Protein AF-A0A7S2DFU5-F1 (afdb_monomer_lite)

Radius of gyration: 23.0 Å; chains: 1; bounding box: 53×34×61 Å

Organism: NCBI:txid327968

pLDDT: mean 87.27, std 9.98, range [41.97, 97.06]

Foldseek 3Di:
DDADPVGHDDDPDDDDDPDDQVPFDFPDWDDDDPDIDTDTDDPDDQLVVLLVCWQNPVQFQAWEQELVRDIGTDDLVLCVPQQVLVSVLRVVQQPDPPWDWDDDPPDTHTYDYPSHADPVLVSLLVSCSRRVDVVSCVVNVVSNVCSCVVSVRCPVVD

InterPro domains:
  IPR000210 BTB/POZ domain [PF00651] (53-153)
  IPR000210 BTB/POZ domain [PS50097] (60-138)
  IPR011333 SKP1/BTB/POZ domain superfamily [G3DSA:3.30.710.10] (36-158)
  IPR011333 SKP1/BTB/POZ domain superfamily [SSF54695] (39-139)

Sequence (158 aa):
MPVDSDGYPYQPTPTLVTAGFQGKAVLKVACGGVHNLAVTEPDQTLANSLASLVNNEMLADVCFCSGEGDFLHAHQCIFKTNAPHLYNYVRAQVEDASVTYHVDASHKLPVVSLSNVRMEVLLDFLHYVYTLDTNAAAMSLPSFAAVLELYHLGAKFQ

Structure (mmCIF, N/CA/C/O backbone):
data_AF-A0A7S2DFU5-F1
#
_entry.id   AF-A0A7S2DFU5-F1
#
loop_
_atom_site.group_PDB
_atom_site.id
_atom_site.type_symbol
_atom_site.label_atom_id
_atom_site.label_alt_id
_atom_site.label_comp_id
_atom_site.label_asym_id
_atom_site.label_entity_id
_atom_site.label_seq_id
_atom_site.pdbx_PDB_ins_code
_atom_site.Cartn_x
_atom_site.Cartn_y
_atom_site.Cartn_z
_atom_site.occupancy
_atom_site.B_iso_or_equiv
_atom_site.auth_seq_id
_atom_site.auth_comp_id
_atom_site.auth_asym_id
_atom_site.auth_atom_id
_atom_site.pdbx_PDB_model_num
ATOM 1 N N . MET A 1 1 ? 35.319 8.077 -28.787 1.00 75.69 1 MET A N 1
ATOM 2 C CA . MET A 1 1 ? 34.115 7.658 -29.533 1.00 75.69 1 MET A CA 1
ATOM 3 C C . MET A 1 1 ? 33.948 8.595 -30.714 1.00 75.69 1 MET A C 1
ATOM 5 O O . MET A 1 1 ? 34.301 9.760 -30.549 1.00 75.69 1 MET A O 1
ATOM 9 N N . PRO A 1 2 ? 33.500 8.115 -31.884 1.00 89.56 2 PRO A N 1
ATOM 10 C CA . PRO A 1 2 ? 33.101 9.004 -32.972 1.00 89.56 2 PRO A CA 1
ATOM 11 C C . PRO A 1 2 ? 31.971 9.935 -32.516 1.00 89.56 2 PRO A C 1
ATOM 13 O O . PRO A 1 2 ? 31.278 9.641 -31.541 1.00 89.56 2 PRO A O 1
ATOM 16 N N . VAL A 1 3 ? 31.821 11.057 -33.214 1.00 91.44 3 VAL A N 1
ATOM 17 C CA . VAL A 1 3 ? 30.784 12.063 -32.960 1.00 91.44 3 VAL A CA 1
ATOM 18 C C . VAL A 1 3 ? 29.826 12.139 -34.144 1.00 91.44 3 VAL A C 1
ATOM 20 O O . VAL A 1 3 ? 30.244 11.897 -35.281 1.00 91.44 3 VAL A O 1
ATOM 23 N N . ASP A 1 4 ? 28.551 12.403 -33.875 1.00 88.38 4 ASP A N 1
ATOM 24 C CA . ASP A 1 4 ? 27.545 12.658 -34.909 1.00 88.38 4 ASP A CA 1
ATOM 25 C C . ASP A 1 4 ? 27.657 14.089 -35.480 1.00 88.38 4 ASP A C 1
ATOM 27 O O . ASP A 1 4 ? 28.603 14.825 -35.183 1.00 88.38 4 ASP A O 1
ATOM 31 N N . SER A 1 5 ? 26.713 14.482 -36.341 1.00 92.31 5 SER A N 1
ATOM 32 C CA . SER A 1 5 ? 26.684 15.811 -36.970 1.00 92.31 5 SER A CA 1
ATOM 33 C C . SER A 1 5 ? 26.479 16.964 -35.987 1.00 92.31 5 SER A C 1
ATOM 35 O O . SER A 1 5 ? 26.871 18.088 -36.298 1.00 92.31 5 SER A O 1
ATOM 37 N N . ASP A 1 6 ? 25.897 16.687 -34.821 1.00 89.69 6 ASP A N 1
ATOM 38 C CA . ASP A 1 6 ? 25.622 17.668 -33.770 1.00 89.69 6 ASP A CA 1
ATOM 39 C C . ASP A 1 6 ? 26.741 17.689 -32.708 1.00 89.69 6 ASP A C 1
ATOM 41 O O . ASP A 1 6 ? 26.711 18.481 -31.764 1.00 89.69 6 ASP A O 1
ATOM 45 N N . GLY A 1 7 ? 27.768 16.846 -32.875 1.00 89.88 7 GLY A N 1
ATOM 46 C CA . GLY A 1 7 ? 28.925 16.751 -31.990 1.00 89.88 7 GLY A CA 1
ATOM 47 C C . GLY A 1 7 ? 28.737 15.810 -30.796 1.00 89.88 7 GLY A C 1
ATOM 48 O O . GLY A 1 7 ? 29.610 15.778 -29.922 1.00 89.88 7 GLY A O 1
ATOM 49 N N . TYR A 1 8 ? 27.654 15.025 -30.736 1.00 86.06 8 TYR A N 1
ATOM 50 C CA . TYR A 1 8 ? 27.434 14.075 -29.645 1.00 86.06 8 TYR A CA 1
ATOM 51 C C . TYR A 1 8 ? 28.216 12.773 -29.867 1.00 86.06 8 TYR A C 1
ATOM 53 O O . TYR A 1 8 ? 28.194 12.205 -30.962 1.00 86.06 8 TYR A O 1
ATOM 61 N N . PRO A 1 9 ? 28.920 12.261 -28.840 1.00 87.69 9 PRO A N 1
ATOM 62 C CA . PRO A 1 9 ? 29.658 11.015 -28.961 1.00 87.69 9 PRO A CA 1
ATOM 63 C C . PRO A 1 9 ? 28.706 9.813 -29.007 1.00 87.69 9 PRO A C 1
ATOM 65 O O . PRO A 1 9 ? 27.790 9.715 -28.192 1.00 87.69 9 PRO A O 1
ATOM 68 N N . TYR A 1 10 ? 28.964 8.857 -29.901 1.00 85.75 10 TYR A N 1
ATOM 69 C CA . TYR A 1 10 ? 28.151 7.644 -30.038 1.00 85.75 10 TYR A CA 1
ATOM 70 C C . TYR A 1 10 ? 29.004 6.376 -30.171 1.00 85.75 10 TYR A C 1
ATOM 72 O O . TYR A 1 10 ? 30.193 6.427 -30.499 1.00 85.75 10 TYR A O 1
ATOM 80 N N . GLN A 1 11 ? 28.387 5.219 -29.919 1.00 85.44 11 GLN A N 1
ATOM 81 C CA . GLN A 1 11 ? 29.008 3.906 -30.090 1.00 85.44 11 GLN A CA 1
ATOM 82 C C . GLN A 1 11 ? 28.471 3.238 -31.372 1.00 85.44 11 GLN A C 1
ATOM 84 O O . GLN A 1 11 ? 27.349 2.731 -31.355 1.00 85.44 11 GLN A O 1
ATOM 89 N N . PRO A 1 12 ? 29.234 3.223 -32.486 1.00 83.69 12 PRO A N 1
ATOM 90 C CA . PRO A 1 12 ? 28.771 2.696 -33.778 1.00 83.69 12 PRO A CA 1
ATOM 91 C C . PRO A 1 12 ? 28.648 1.170 -33.792 1.00 83.69 12 PRO A C 1
ATOM 93 O O . PRO A 1 12 ? 27.889 0.613 -34.579 1.00 83.69 12 PRO A O 1
ATOM 96 N N . THR A 1 13 ? 29.425 0.493 -32.945 1.00 88.81 13 THR A N 1
ATOM 97 C CA . THR A 1 13 ? 29.496 -0.965 -32.900 1.00 88.81 13 THR A CA 1
ATOM 98 C C . THR A 1 13 ? 28.673 -1.471 -31.720 1.00 88.81 13 T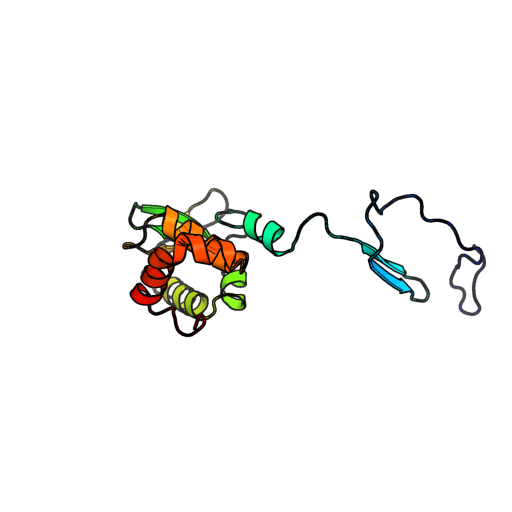HR A C 1
ATOM 100 O O . THR A 1 13 ? 29.042 -1.188 -30.573 1.00 88.81 13 THR A O 1
ATOM 103 N N . PRO A 1 14 ? 27.594 -2.243 -31.955 1.00 86.19 14 PRO A N 1
ATOM 104 C CA . PRO A 1 14 ? 26.823 -2.852 -30.879 1.00 86.19 14 PRO A CA 1
ATOM 105 C C . PRO A 1 14 ? 27.742 -3.591 -29.905 1.00 86.19 14 PRO A C 1
ATOM 107 O O . PRO A 1 14 ? 28.569 -4.407 -30.307 1.00 86.19 14 PRO A O 1
ATOM 110 N N . THR A 1 15 ? 27.629 -3.268 -28.619 1.00 86.44 15 THR A N 1
ATOM 111 C CA . THR A 1 15 ? 28.458 -3.852 -27.561 1.00 86.44 15 THR A CA 1
ATOM 112 C C . THR A 1 15 ? 27.559 -4.640 -26.626 1.00 86.44 15 THR A C 1
ATOM 114 O O . THR A 1 15 ? 26.564 -4.110 -26.133 1.00 86.44 15 THR A O 1
ATOM 117 N N . LEU A 1 16 ? 27.893 -5.911 -26.396 1.00 87.38 16 LEU A N 1
ATOM 118 C CA . LEU A 1 16 ? 27.155 -6.744 -25.455 1.00 87.38 16 LEU A CA 1
ATOM 119 C C . LEU A 1 16 ? 27.300 -6.170 -24.041 1.00 87.38 16 LEU A C 1
ATOM 121 O O . LEU A 1 16 ? 28.411 -6.018 -23.536 1.00 87.38 16 LEU A O 1
ATOM 125 N N . VAL A 1 17 ? 26.170 -5.886 -23.398 1.00 86.75 17 VAL A N 1
ATOM 126 C CA . VAL A 1 17 ? 26.129 -5.473 -21.994 1.00 86.75 17 VAL A CA 1
ATOM 127 C C . VAL A 1 17 ? 26.230 -6.722 -21.122 1.00 86.75 17 VAL A C 1
ATOM 129 O O . VAL A 1 17 ? 25.335 -7.563 -21.130 1.00 86.75 17 VAL A O 1
ATOM 132 N N . THR A 1 18 ? 27.331 -6.859 -20.384 1.00 86.94 18 THR A N 1
ATOM 133 C CA . THR A 1 18 ? 27.641 -8.061 -19.586 1.00 86.94 18 THR A CA 1
ATOM 134 C C . THR A 1 18 ? 27.344 -7.915 -18.092 1.00 86.94 18 THR A C 1
ATOM 136 O O . THR A 1 18 ? 27.425 -8.895 -17.357 1.00 86.94 18 THR A O 1
ATOM 139 N N . ALA A 1 19 ? 26.992 -6.716 -17.624 1.00 85.50 19 ALA A N 1
ATOM 140 C CA . ALA A 1 19 ? 26.746 -6.418 -16.214 1.00 85.50 19 ALA A CA 1
ATOM 141 C C . ALA A 1 19 ? 25.457 -5.601 -16.024 1.00 85.50 19 ALA A C 1
ATOM 143 O O . ALA A 1 19 ? 24.961 -4.984 -16.961 1.00 85.50 19 ALA A O 1
ATOM 144 N N . GLY A 1 20 ? 24.925 -5.589 -14.797 1.00 82.06 20 GLY A N 1
ATOM 145 C CA . GLY A 1 20 ? 23.776 -4.756 -14.409 1.00 82.06 20 GLY A CA 1
ATOM 146 C C . GLY A 1 20 ? 22.400 -5.423 -14.498 1.00 82.06 20 GLY A C 1
ATOM 147 O O . GLY A 1 20 ? 21.454 -4.886 -13.939 1.00 82.06 20 GLY A O 1
ATOM 148 N N . PHE A 1 21 ? 22.292 -6.603 -15.122 1.00 87.75 21 PHE A N 1
ATOM 149 C CA . PHE A 1 21 ? 21.028 -7.350 -15.224 1.00 87.75 21 PHE A CA 1
ATOM 150 C C . PHE A 1 21 ? 20.868 -8.478 -14.191 1.00 87.75 21 PHE A C 1
ATOM 152 O O . PHE A 1 21 ? 19.795 -9.058 -14.101 1.00 87.75 21 PHE A O 1
ATOM 159 N N . GLN A 1 22 ? 21.922 -8.818 -13.435 1.00 89.25 22 GLN A N 1
ATOM 160 C CA . GLN A 1 22 ? 21.938 -9.868 -12.394 1.00 89.25 22 GLN A CA 1
ATOM 161 C C . GLN A 1 22 ? 21.249 -11.199 -12.784 1.00 89.25 22 GLN A C 1
ATOM 163 O O . GLN A 1 22 ? 20.651 -11.859 -11.944 1.00 89.25 22 GLN A O 1
ATOM 168 N N . GLY A 1 23 ? 21.319 -11.603 -14.058 1.00 86.69 23 GLY A N 1
ATOM 169 C CA . GLY A 1 23 ? 20.686 -12.835 -14.548 1.00 86.69 23 GLY A CA 1
ATOM 170 C C . GLY A 1 23 ? 19.172 -12.749 -14.789 1.00 86.69 23 GLY A C 1
ATOM 171 O O . GLY A 1 23 ? 18.572 -13.755 -15.153 1.00 86.69 23 GLY A O 1
ATOM 172 N N . LYS A 1 24 ? 18.560 -11.573 -14.629 1.00 91.44 24 LYS A N 1
ATOM 173 C CA . LYS A 1 24 ? 17.135 -11.333 -14.891 1.00 91.44 24 LYS A CA 1
ATOM 174 C C . LYS A 1 24 ? 16.860 -11.185 -16.381 1.00 91.44 24 LYS A C 1
ATOM 176 O O . LYS A 1 24 ? 17.663 -10.587 -17.107 1.00 91.44 24 LYS A O 1
ATOM 181 N N . ALA A 1 25 ? 15.699 -11.658 -16.830 1.00 92.25 25 ALA A N 1
ATOM 182 C CA . ALA A 1 25 ? 15.287 -11.457 -18.211 1.00 92.25 25 ALA A CA 1
ATOM 183 C C . ALA A 1 25 ? 14.940 -9.982 -18.476 1.00 92.25 25 ALA A C 1
ATOM 185 O O . ALA A 1 25 ? 14.343 -9.301 -17.638 1.00 92.25 25 ALA A O 1
ATOM 186 N N . VAL A 1 26 ? 15.303 -9.486 -19.663 1.00 93.31 26 VAL A N 1
ATOM 187 C CA . VAL A 1 26 ? 14.889 -8.163 -20.145 1.00 93.31 26 VAL A CA 1
ATOM 188 C C . VAL A 1 26 ? 13.479 -8.276 -20.717 1.00 93.31 26 VAL A C 1
ATOM 190 O O . VAL A 1 26 ? 13.252 -8.990 -21.690 1.00 93.31 26 VAL A O 1
ATOM 193 N N . LEU A 1 27 ? 12.538 -7.547 -20.123 1.00 95.12 27 LEU A N 1
ATOM 194 C CA . LEU A 1 27 ? 11.127 -7.538 -20.507 1.00 95.12 27 LEU A CA 1
ATOM 195 C C . LEU A 1 27 ? 10.843 -6.529 -21.618 1.00 95.12 27 LEU A C 1
ATOM 197 O O . LEU A 1 27 ? 10.067 -6.805 -22.533 1.00 95.12 27 LEU A O 1
ATOM 201 N N . LYS A 1 28 ? 11.442 -5.336 -21.523 1.00 95.44 28 LYS A N 1
ATOM 202 C CA . LYS A 1 28 ? 11.272 -4.248 -22.495 1.00 95.44 28 LYS A CA 1
ATOM 203 C C . LYS A 1 28 ? 12.525 -3.395 -22.591 1.00 95.44 28 LYS A C 1
ATOM 205 O O . LYS A 1 28 ? 13.258 -3.240 -21.618 1.00 95.44 28 LYS A O 1
ATOM 210 N N . VAL A 1 29 ? 12.709 -2.788 -23.757 1.00 94.00 29 VAL A N 1
ATOM 211 C CA . VAL A 1 29 ? 13.773 -1.820 -24.023 1.00 94.00 29 VAL A CA 1
ATOM 212 C C . VAL A 1 29 ? 13.192 -0.550 -24.634 1.00 94.00 29 VAL A C 1
ATOM 214 O O . VAL A 1 29 ? 12.221 -0.606 -25.390 1.00 94.00 29 VAL A O 1
ATOM 217 N N . ALA A 1 30 ? 13.791 0.588 -24.307 1.00 94.81 30 ALA A N 1
ATOM 218 C CA . ALA A 1 30 ? 13.554 1.867 -24.955 1.00 94.81 30 ALA A CA 1
ATOM 219 C C . ALA A 1 30 ? 14.904 2.530 -25.242 1.00 94.81 30 ALA A C 1
ATOM 221 O O . ALA A 1 30 ? 15.771 2.591 -24.367 1.00 94.81 30 ALA A O 1
ATOM 222 N N . CYS A 1 31 ? 15.067 3.027 -26.464 1.00 90.31 31 CYS A N 1
ATOM 223 C CA . CYS A 1 31 ? 16.288 3.677 -26.922 1.00 90.31 31 CYS A CA 1
ATOM 224 C C . CYS A 1 31 ? 15.959 5.109 -27.350 1.00 90.31 31 CYS A C 1
ATOM 226 O O . CYS A 1 31 ? 15.052 5.329 -28.152 1.00 90.31 31 CYS A O 1
ATOM 228 N N . GLY A 1 32 ? 16.691 6.072 -26.803 1.00 84.00 32 GLY A N 1
ATOM 229 C CA . GLY A 1 32 ? 16.772 7.449 -27.280 1.00 84.00 32 GLY A CA 1
ATOM 230 C C . GLY A 1 32 ? 18.183 7.748 -27.787 1.00 84.00 32 GLY A C 1
ATOM 231 O O . GLY A 1 32 ? 19.045 6.874 -27.766 1.00 84.00 32 GLY A O 1
ATOM 232 N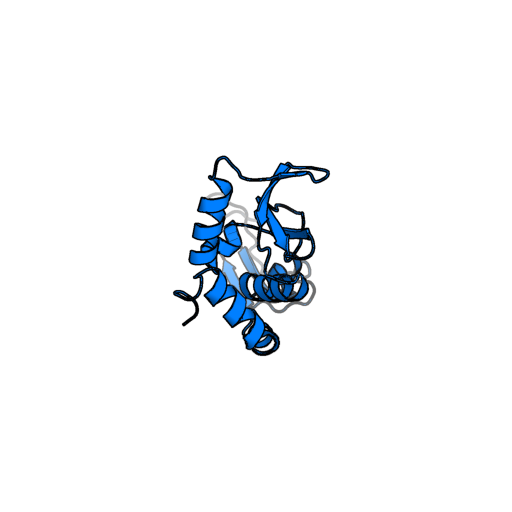 N . GLY A 1 33 ? 18.438 8.988 -28.216 1.00 79.75 33 GLY A N 1
ATOM 233 C CA . GLY A 1 33 ? 19.734 9.364 -28.803 1.00 79.75 33 GLY A CA 1
ATOM 234 C C . GLY A 1 33 ? 20.933 9.035 -27.903 1.00 79.75 33 GLY A C 1
ATOM 235 O O . GLY A 1 33 ? 21.857 8.354 -28.330 1.00 79.75 33 GLY A O 1
ATOM 236 N N . VAL A 1 34 ? 20.885 9.453 -26.633 1.00 82.25 34 VAL A N 1
ATOM 237 C CA . VAL A 1 34 ? 21.987 9.259 -25.664 1.00 82.25 34 VAL A CA 1
ATOM 238 C C . VAL A 1 34 ? 21.595 8.444 -24.424 1.00 82.25 34 VAL A C 1
ATOM 240 O O . VAL A 1 34 ? 22.404 8.259 -23.516 1.00 82.25 34 VAL A O 1
ATOM 243 N N . HIS A 1 35 ? 20.361 7.938 -24.365 1.00 85.12 35 HIS A N 1
ATOM 244 C CA . HIS A 1 35 ? 19.839 7.203 -23.212 1.00 85.12 35 HIS A CA 1
ATOM 245 C C . HIS A 1 35 ? 19.175 5.907 -23.652 1.00 85.12 35 HIS A C 1
ATOM 247 O O . HIS A 1 35 ? 18.365 5.897 -24.574 1.00 85.12 35 HIS A O 1
ATOM 253 N N . ASN A 1 36 ? 19.480 4.825 -22.944 1.00 88.50 36 ASN A N 1
ATOM 254 C CA . ASN A 1 36 ? 18.838 3.534 -23.127 1.00 88.50 36 ASN A CA 1
ATOM 255 C C . ASN A 1 36 ? 18.271 3.087 -21.784 1.00 88.50 36 ASN A C 1
ATOM 257 O O . ASN A 1 36 ? 18.930 3.228 -20.754 1.00 88.50 36 ASN A O 1
ATOM 261 N N . LEU A 1 37 ? 17.061 2.544 -21.805 1.00 92.62 37 LEU A N 1
ATOM 262 C CA . LEU A 1 37 ? 16.409 1.958 -20.644 1.00 92.62 37 LEU A CA 1
ATOM 263 C C . LEU A 1 37 ? 16.048 0.515 -20.974 1.00 92.62 37 LEU A C 1
ATOM 265 O O . LEU A 1 37 ? 15.421 0.244 -21.996 1.00 92.62 37 LEU A O 1
ATOM 269 N N . ALA A 1 38 ? 16.416 -0.399 -20.086 1.00 93.00 38 ALA A N 1
ATOM 270 C CA . ALA A 1 38 ? 15.988 -1.786 -20.129 1.00 93.00 38 ALA A CA 1
ATOM 271 C C . ALA A 1 38 ? 15.251 -2.100 -18.826 1.00 93.00 38 ALA A C 1
ATOM 273 O O . ALA A 1 38 ? 15.774 -1.864 -17.739 1.00 93.00 38 ALA A O 1
ATOM 274 N N . VAL A 1 39 ? 14.028 -2.604 -18.949 1.00 93.06 39 VAL A N 1
ATOM 275 C CA . VAL A 1 39 ? 13.215 -3.060 -17.821 1.00 93.06 39 VAL A CA 1
ATOM 276 C C . VAL A 1 39 ? 13.402 -4.562 -17.700 1.00 93.06 39 VAL A C 1
ATOM 278 O O . VAL A 1 39 ? 13.173 -5.283 -18.672 1.00 93.06 39 VAL A O 1
ATOM 281 N N . THR A 1 40 ? 13.812 -5.025 -16.525 1.00 93.56 40 THR A N 1
ATOM 282 C CA . THR A 1 40 ? 13.969 -6.447 -16.216 1.00 93.56 40 THR A CA 1
ATOM 283 C C . THR A 1 40 ? 12.821 -6.988 -15.381 1.00 93.56 40 THR A C 1
ATOM 285 O O . THR A 1 40 ? 12.004 -6.234 -14.849 1.00 93.56 40 THR A O 1
ATOM 288 N N . GLU A 1 41 ? 12.769 -8.312 -15.269 1.00 93.50 41 GLU A N 1
ATOM 289 C CA . GLU A 1 41 ? 11.943 -8.984 -14.271 1.00 93.50 41 GLU A CA 1
ATOM 290 C C . GLU A 1 41 ? 12.237 -8.434 -12.863 1.00 93.50 41 GLU A C 1
ATOM 292 O O . GLU A 1 41 ? 13.404 -8.307 -12.476 1.00 93.50 41 GLU A O 1
ATOM 297 N N . PRO A 1 42 ? 11.205 -8.068 -12.086 1.00 89.62 42 PRO A N 1
ATOM 298 C CA . PRO A 1 42 ? 11.408 -7.622 -10.716 1.00 89.62 42 PRO A CA 1
ATOM 299 C C . PRO A 1 42 ? 11.802 -8.808 -9.818 1.00 89.62 42 PRO A C 1
ATOM 301 O O . PRO A 1 42 ? 11.433 -9.944 -10.099 1.00 89.62 42 PRO A O 1
ATOM 304 N N . ASP A 1 43 ? 12.509 -8.549 -8.711 1.00 89.06 43 ASP A N 1
ATOM 305 C CA . ASP A 1 43 ? 12.841 -9.601 -7.723 1.00 89.06 43 ASP A CA 1
ATOM 306 C C . ASP A 1 43 ? 11.596 -10.154 -7.023 1.00 89.06 43 ASP A C 1
ATOM 308 O O . ASP A 1 43 ? 11.559 -11.303 -6.592 1.00 89.06 43 ASP A O 1
ATOM 312 N N . GLN A 1 44 ? 10.573 -9.312 -6.897 1.00 91.00 44 GLN A N 1
ATOM 313 C CA . GLN A 1 44 ? 9.307 -9.643 -6.269 1.00 91.00 44 GLN A CA 1
ATOM 314 C C . GLN A 1 44 ? 8.183 -8.781 -6.841 1.00 91.00 44 GLN A C 1
ATOM 316 O O . GLN A 1 44 ? 8.414 -7.751 -7.477 1.00 91.00 44 GLN A O 1
ATOM 321 N N . THR A 1 45 ? 6.943 -9.192 -6.601 1.00 90.94 45 THR A N 1
ATOM 322 C CA . THR A 1 45 ? 5.770 -8.406 -6.989 1.00 90.94 45 THR A CA 1
ATOM 323 C C . THR A 1 45 ? 5.702 -7.102 -6.189 1.00 90.94 45 THR A C 1
ATOM 325 O O . THR A 1 45 ? 6.225 -7.003 -5.078 1.00 90.94 45 THR A O 1
ATOM 328 N N . LEU A 1 46 ? 5.008 -6.092 -6.725 1.00 91.31 46 LEU A N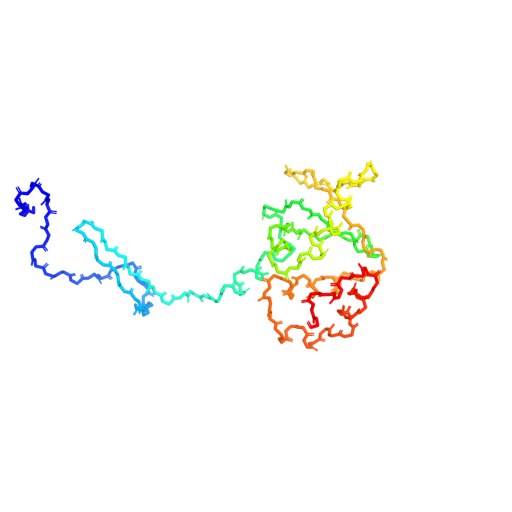 1
ATOM 329 C CA . LEU A 1 46 ? 4.738 -4.863 -5.973 1.00 91.31 46 LEU A CA 1
ATOM 330 C C . LEU A 1 46 ? 3.990 -5.162 -4.664 1.00 91.31 46 LEU A C 1
ATOM 332 O O . LEU A 1 46 ? 4.311 -4.568 -3.643 1.00 91.31 46 LEU A O 1
ATOM 336 N N . ALA A 1 47 ? 3.052 -6.113 -4.685 1.00 92.06 47 ALA A N 1
ATOM 337 C CA . ALA A 1 47 ? 2.332 -6.557 -3.495 1.00 92.06 47 ALA A CA 1
ATOM 338 C C . ALA A 1 47 ? 3.291 -7.072 -2.409 1.00 92.06 47 ALA A C 1
ATOM 340 O O . ALA A 1 47 ? 3.201 -6.621 -1.275 1.00 92.06 47 ALA A O 1
ATOM 341 N N . ASN A 1 48 ? 4.270 -7.917 -2.752 1.00 91.81 48 ASN A N 1
ATOM 342 C CA . ASN A 1 48 ? 5.260 -8.408 -1.784 1.00 91.81 48 ASN A CA 1
ATOM 343 C C . ASN A 1 48 ? 6.161 -7.282 -1.256 1.00 91.81 48 ASN A C 1
ATOM 345 O O . ASN A 1 48 ? 6.475 -7.248 -0.067 1.00 91.81 48 ASN A O 1
ATOM 349 N N . SER A 1 49 ? 6.537 -6.324 -2.110 1.00 93.88 49 SER A N 1
ATOM 350 C CA . SER A 1 49 ? 7.253 -5.125 -1.659 1.00 93.88 49 SER A CA 1
ATOM 351 C C . SER A 1 49 ? 6.427 -4.320 -0.655 1.00 93.88 49 SER A C 1
ATOM 353 O O . SER A 1 49 ? 6.944 -3.936 0.390 1.00 93.88 49 SER A O 1
ATOM 355 N N . LEU A 1 50 ? 5.139 -4.100 -0.930 1.00 95.44 50 LEU A N 1
ATOM 356 C CA . LEU A 1 50 ? 4.241 -3.376 -0.027 1.00 95.44 50 LEU A CA 1
ATOM 357 C C . LEU A 1 50 ? 3.940 -4.159 1.256 1.00 95.44 50 LEU A C 1
ATOM 359 O O . LEU A 1 50 ? 3.834 -3.542 2.310 1.00 95.44 50 LEU A O 1
ATOM 363 N N . ALA A 1 51 ? 3.882 -5.493 1.211 1.00 94.12 51 ALA A N 1
ATOM 364 C CA . ALA A 1 51 ? 3.719 -6.326 2.403 1.00 94.12 51 ALA A CA 1
ATOM 365 C C . ALA A 1 51 ? 4.816 -6.053 3.447 1.00 94.12 51 ALA A C 1
ATOM 367 O O . ALA A 1 51 ? 4.536 -6.029 4.641 1.00 94.12 51 ALA A O 1
ATOM 368 N N . SER A 1 52 ? 6.047 -5.755 3.009 1.00 94.94 52 SER A N 1
ATOM 369 C CA . SER A 1 52 ? 7.158 -5.423 3.917 1.00 94.94 52 SER A CA 1
ATOM 370 C C . SER A 1 52 ? 7.009 -4.079 4.654 1.00 94.94 52 SER A C 1
ATOM 372 O O . SER A 1 52 ? 7.747 -3.808 5.604 1.00 94.94 52 SER A O 1
ATOM 374 N N . LEU A 1 53 ? 6.056 -3.238 4.232 1.00 96.38 53 LEU A N 1
ATOM 375 C CA . LEU A 1 53 ? 5.730 -1.961 4.876 1.00 96.38 53 LEU A CA 1
ATOM 376 C C . LEU A 1 53 ? 4.586 -2.077 5.896 1.00 96.38 53 LEU A C 1
ATOM 378 O O . LEU A 1 53 ? 4.277 -1.098 6.576 1.00 96.38 53 LEU A O 1
ATOM 382 N N . VAL A 1 54 ? 3.943 -3.242 6.018 1.00 95.31 54 VAL A N 1
ATOM 383 C CA . VAL A 1 54 ? 2.906 -3.469 7.034 1.00 95.31 54 VAL A CA 1
ATOM 384 C C . VAL A 1 54 ? 3.552 -3.432 8.419 1.00 95.31 54 VAL A C 1
ATOM 386 O O . VAL A 1 54 ? 4.506 -4.162 8.674 1.00 95.31 54 VAL A O 1
ATOM 389 N N . ASN A 1 55 ? 3.026 -2.588 9.313 1.00 95.50 55 ASN A N 1
ATOM 390 C CA . ASN A 1 55 ? 3.588 -2.348 10.646 1.00 95.50 55 ASN A CA 1
ATOM 391 C C . ASN A 1 55 ? 5.078 -1.963 10.637 1.00 95.50 55 ASN A C 1
ATOM 393 O O . ASN A 1 55 ? 5.857 -2.391 11.486 1.00 95.50 55 ASN A O 1
ATOM 397 N N . ASN A 1 56 ? 5.476 -1.167 9.649 1.00 95.06 56 ASN A N 1
ATOM 398 C CA . ASN A 1 56 ? 6.833 -0.660 9.521 1.00 95.06 56 ASN A CA 1
ATOM 399 C C . ASN A 1 56 ? 6.882 0.809 9.956 1.00 95.06 56 ASN A C 1
ATOM 401 O O . ASN A 1 56 ? 6.038 1.597 9.543 1.00 95.06 56 ASN A O 1
ATOM 405 N N . GLU A 1 57 ? 7.870 1.174 10.771 1.00 94.19 57 GLU A N 1
ATOM 406 C CA . GLU A 1 57 ? 8.074 2.548 11.260 1.00 94.19 57 GLU A CA 1
ATOM 407 C C . GLU A 1 57 ? 8.584 3.500 10.166 1.00 94.19 57 GLU A C 1
ATOM 409 O O . GLU A 1 57 ? 8.413 4.719 10.245 1.00 94.19 57 GLU A O 1
ATOM 414 N N . MET A 1 58 ? 9.236 2.964 9.132 1.00 92.62 58 MET A N 1
ATOM 415 C CA . MET A 1 58 ? 9.873 3.756 8.088 1.00 92.62 58 MET A CA 1
ATOM 416 C C . MET A 1 58 ? 8.837 4.543 7.287 1.00 92.62 58 MET A C 1
ATOM 418 O O . MET A 1 58 ? 8.157 3.980 6.440 1.00 92.62 58 MET A O 1
ATOM 422 N N . LEU A 1 59 ? 8.815 5.866 7.483 1.00 93.12 59 LEU A N 1
ATOM 423 C CA . LEU A 1 59 ? 7.871 6.801 6.851 1.00 93.12 59 LEU A CA 1
ATOM 424 C C . LEU A 1 59 ? 6.414 6.627 7.306 1.00 93.12 59 LEU A C 1
ATOM 426 O O . LEU A 1 59 ? 5.514 7.165 6.655 1.00 93.12 59 LEU A O 1
ATOM 430 N N . ALA A 1 60 ? 6.180 5.928 8.418 1.00 95.31 60 ALA A N 1
ATOM 431 C CA . ALA A 1 60 ? 4.863 5.884 9.030 1.00 95.31 60 ALA A CA 1
ATOM 432 C C . ALA A 1 60 ? 4.414 7.301 9.417 1.00 95.31 60 ALA A C 1
ATOM 434 O O . ALA A 1 60 ? 5.189 8.100 9.945 1.00 95.31 60 ALA A O 1
ATOM 435 N N . ASP A 1 61 ? 3.155 7.620 9.138 1.00 95.81 61 ASP A N 1
ATOM 436 C CA . ASP A 1 61 ? 2.557 8.942 9.367 1.00 95.81 61 ASP A CA 1
ATOM 437 C C . ASP A 1 61 ? 1.260 8.867 10.193 1.00 95.81 61 ASP A C 1
ATOM 439 O O . ASP A 1 61 ? 0.591 9.879 10.420 1.00 95.81 61 ASP A O 1
ATOM 443 N N . VAL A 1 62 ? 0.902 7.666 10.653 1.00 96.50 62 VAL A N 1
ATOM 444 C CA . VAL A 1 62 ? -0.207 7.386 11.567 1.00 96.50 62 VAL A CA 1
ATOM 445 C C . VAL A 1 62 ? 0.020 6.042 12.262 1.00 96.50 62 VAL A C 1
ATOM 447 O O . VAL A 1 62 ? 0.611 5.130 11.681 1.00 96.50 62 VAL A O 1
ATOM 450 N N . CYS A 1 63 ? -0.497 5.896 13.480 1.00 95.94 63 CYS A N 1
ATOM 451 C CA . CYS A 1 63 ? -0.581 4.611 14.165 1.00 95.94 63 CYS A CA 1
ATOM 452 C C . CYS A 1 63 ? -2.035 4.224 14.426 1.00 95.94 63 CYS A C 1
ATOM 454 O O . CYS A 1 63 ? -2.883 5.076 14.691 1.00 95.94 63 CYS A O 1
ATOM 456 N N . PHE A 1 64 ? -2.317 2.928 14.424 1.00 95.31 64 PHE A N 1
ATOM 457 C CA . PHE A 1 64 ? -3.558 2.396 14.976 1.00 95.31 64 PHE A CA 1
ATOM 458 C C . PHE A 1 64 ? -3.304 1.800 16.352 1.00 95.31 64 PHE A C 1
ATOM 460 O O . PHE A 1 64 ? -2.294 1.133 16.547 1.00 95.31 64 PHE A O 1
ATOM 467 N N . CYS A 1 65 ? -4.218 2.021 17.290 1.00 94.88 65 CYS A N 1
ATOM 468 C CA . CYS A 1 65 ? -4.211 1.360 18.593 1.00 94.88 65 CYS A CA 1
ATOM 469 C C . CYS A 1 65 ? -5.325 0.310 18.615 1.00 94.88 65 CYS A C 1
ATOM 471 O O . CYS A 1 65 ? -6.490 0.646 18.385 1.00 94.88 65 CYS A O 1
ATOM 473 N N . SER A 1 66 ? -4.965 -0.950 18.842 1.00 92.94 66 SER A N 1
ATOM 474 C CA . SER A 1 66 ? -5.910 -2.068 18.935 1.00 92.94 66 SER A CA 1
ATOM 475 C C . SER A 1 66 ? -6.733 -2.019 20.229 1.00 92.94 66 SER A C 1
ATOM 477 O O . SER A 1 66 ? -6.431 -1.260 21.152 1.00 92.94 66 SER A O 1
ATOM 479 N N . GLY A 1 67 ? -7.751 -2.875 20.337 1.00 89.62 67 GLY A N 1
ATOM 480 C CA . GLY A 1 67 ? -8.497 -3.077 21.587 1.00 89.62 67 GLY A CA 1
ATOM 481 C C . GLY A 1 67 ? -7.660 -3.611 22.749 1.00 89.62 67 GLY A C 1
ATOM 482 O O . GLY A 1 67 ? -8.052 -3.472 23.904 1.00 89.62 67 GLY A O 1
ATOM 483 N N . GLU A 1 68 ? -6.494 -4.179 22.450 1.00 93.31 68 GLU A N 1
ATOM 484 C CA . GLU A 1 68 ? -5.539 -4.706 23.429 1.00 93.31 68 GLU A CA 1
ATOM 485 C C . GLU A 1 68 ? -4.558 -3.621 23.913 1.00 93.31 68 GLU A C 1
ATOM 487 O O . GLU A 1 68 ? -3.822 -3.834 24.873 1.00 93.31 68 GLU A O 1
ATOM 492 N N . GLY A 1 69 ? -4.584 -2.432 23.297 1.00 91.06 69 GLY A N 1
ATOM 493 C CA . GLY A 1 69 ? -3.706 -1.303 23.615 1.00 91.06 69 GLY A CA 1
ATOM 494 C C . GLY A 1 69 ? -2.411 -1.266 22.800 1.00 91.06 69 GLY A C 1
ATOM 495 O O . GLY A 1 69 ? -1.701 -0.262 22.840 1.00 91.06 69 GLY A O 1
ATOM 496 N N . ASP A 1 70 ? -2.125 -2.311 22.023 1.00 92.81 70 ASP A N 1
ATOM 497 C CA . ASP A 1 70 ? -0.943 -2.379 21.161 1.00 92.81 70 ASP A CA 1
ATOM 498 C C . ASP A 1 70 ? -1.070 -1.463 19.937 1.00 92.81 70 ASP A C 1
ATOM 500 O O . ASP A 1 70 ? -2.175 -1.242 19.424 1.00 92.81 70 ASP A O 1
ATOM 504 N N . PHE A 1 71 ? 0.071 -0.966 19.447 1.00 93.69 71 PHE A N 1
ATOM 505 C CA . PHE A 1 71 ? 0.156 -0.014 18.338 1.00 93.69 71 PHE A CA 1
ATOM 506 C C . PHE A 1 71 ? 0.657 -0.654 17.042 1.00 93.69 71 PHE A C 1
ATOM 508 O O . PHE A 1 71 ? 1.498 -1.550 17.064 1.00 93.69 71 PHE A O 1
ATOM 515 N N . LEU A 1 72 ? 0.167 -0.144 15.912 1.00 94.75 72 LEU A N 1
ATOM 516 C CA . LEU A 1 72 ? 0.551 -0.584 14.575 1.00 94.75 72 LEU A CA 1
ATOM 517 C C . LEU A 1 72 ? 0.851 0.624 13.679 1.00 94.75 72 LEU A C 1
ATOM 519 O O . LEU A 1 72 ? -0.025 1.466 13.460 1.00 94.75 72 LEU A O 1
ATOM 523 N N . HIS A 1 73 ? 2.076 0.689 13.159 1.00 96.06 73 HIS A N 1
ATOM 524 C CA . HIS A 1 73 ? 2.551 1.761 12.280 1.00 96.06 73 HIS A CA 1
ATOM 525 C C . HIS A 1 73 ? 1.981 1.651 10.863 1.00 96.06 73 HIS A C 1
ATOM 527 O O . HIS A 1 73 ? 1.940 0.572 10.263 1.00 96.06 73 HIS A O 1
ATOM 533 N N . ALA A 1 74 ? 1.542 2.776 10.306 1.00 96.75 74 ALA A N 1
ATOM 534 C CA . ALA A 1 74 ? 0.839 2.798 9.036 1.00 96.75 74 ALA A CA 1
ATOM 535 C C . ALA A 1 74 ? 1.137 4.039 8.178 1.00 96.75 74 ALA A C 1
ATOM 537 O O . ALA A 1 74 ? 1.675 5.038 8.647 1.00 96.75 74 ALA A O 1
ATOM 538 N N . HIS A 1 75 ? 0.745 3.949 6.900 1.00 97.06 75 HIS A N 1
ATOM 539 C CA . HIS A 1 75 ? 1.043 4.925 5.856 1.00 97.06 75 HIS A CA 1
ATOM 540 C C . HIS A 1 75 ? -0.251 5.412 5.185 1.00 97.06 75 HIS A C 1
ATOM 542 O O . HIS A 1 75 ? -0.886 4.689 4.404 1.00 97.06 75 HIS A O 1
ATOM 548 N N . GLN A 1 76 ? -0.643 6.661 5.433 1.00 96.69 76 GLN A N 1
ATOM 549 C CA . GLN A 1 76 ? -1.880 7.246 4.908 1.00 96.69 76 GLN A CA 1
ATOM 550 C C . GLN A 1 76 ? -1.911 7.290 3.374 1.00 96.69 76 GLN A C 1
ATOM 552 O O . GLN A 1 76 ? -2.990 7.216 2.780 1.00 96.69 76 GLN A O 1
ATOM 557 N N . CYS A 1 77 ? -0.754 7.383 2.710 1.00 97.06 77 CYS A N 1
ATOM 558 C CA . CYS A 1 77 ? -0.670 7.383 1.246 1.00 97.06 77 CYS A CA 1
ATOM 559 C C . CYS A 1 77 ? -1.193 6.075 0.619 1.00 97.06 77 CYS A C 1
ATOM 561 O O . CYS A 1 77 ? -1.834 6.109 -0.439 1.00 97.06 77 CYS A O 1
ATOM 563 N N . ILE A 1 78 ? -1.002 4.943 1.301 1.00 96.50 78 ILE A N 1
ATOM 564 C CA . ILE A 1 78 ? -1.506 3.636 0.870 1.00 96.50 78 ILE A CA 1
ATOM 565 C C . ILE A 1 78 ? -3.024 3.605 1.030 1.00 96.50 78 ILE A C 1
ATOM 567 O O . ILE A 1 78 ? -3.733 3.246 0.090 1.00 96.50 78 ILE A O 1
ATOM 571 N N . PHE A 1 79 ? -3.553 4.093 2.155 1.00 94.81 79 PHE A N 1
ATOM 572 C CA . PHE A 1 79 ? -5.002 4.174 2.383 1.00 94.81 79 PHE A CA 1
ATOM 573 C C . PHE A 1 79 ? -5.691 5.081 1.375 1.00 94.81 79 PHE A C 1
ATOM 575 O O . PHE A 1 79 ? -6.742 4.731 0.845 1.00 94.81 79 PHE A O 1
ATOM 582 N N . LYS A 1 80 ? -5.082 6.221 1.049 1.00 95.00 80 LYS A N 1
ATOM 583 C CA . LYS A 1 80 ? -5.616 7.148 0.048 1.00 95.00 80 LYS A CA 1
ATOM 584 C C . LYS A 1 80 ? -5.799 6.490 -1.322 1.00 95.00 80 LYS A C 1
ATOM 586 O O . LYS A 1 80 ? -6.687 6.888 -2.068 1.00 95.00 80 LYS A O 1
ATOM 591 N N . THR A 1 81 ? -4.982 5.492 -1.644 1.00 92.81 81 THR A N 1
ATOM 592 C CA . THR A 1 81 ? -5.047 4.778 -2.923 1.00 92.81 81 THR A CA 1
ATOM 593 C C . THR A 1 81 ? -5.971 3.563 -2.826 1.00 92.81 81 THR A C 1
ATOM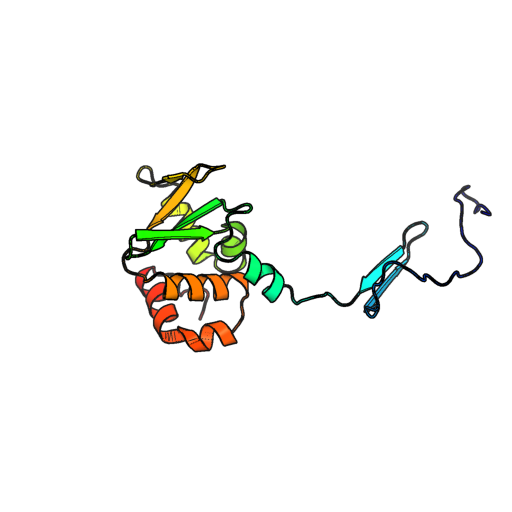 595 O O . THR A 1 81 ? -6.941 3.454 -3.579 1.00 92.81 81 THR A O 1
ATOM 598 N N . ASN A 1 82 ? -5.723 2.695 -1.846 1.00 91.88 82 ASN A N 1
ATOM 599 C CA . ASN A 1 82 ? -6.304 1.354 -1.769 1.00 91.88 82 ASN A CA 1
ATOM 600 C C . ASN A 1 82 ? -7.582 1.290 -0.915 1.00 91.88 82 ASN A C 1
ATOM 602 O O . ASN A 1 82 ? -8.418 0.417 -1.126 1.00 91.88 82 ASN A O 1
ATOM 606 N N . ALA A 1 83 ? -7.776 2.230 0.016 1.00 89.56 83 ALA A N 1
ATOM 607 C CA . ALA A 1 83 ? -8.923 2.276 0.927 1.00 89.56 83 ALA A CA 1
ATOM 608 C C . ALA A 1 83 ? -9.410 3.715 1.257 1.00 89.56 83 ALA A C 1
ATOM 610 O O . ALA A 1 83 ? -9.395 4.112 2.422 1.00 89.56 83 ALA A O 1
ATOM 611 N N . PRO A 1 84 ? -9.876 4.536 0.289 1.00 89.56 84 PRO A N 1
ATOM 612 C CA . PRO A 1 84 ? -10.279 5.926 0.548 1.00 89.56 84 PRO A CA 1
ATOM 613 C C . PRO A 1 84 ? -11.274 6.188 1.682 1.00 89.56 84 PRO A C 1
ATOM 615 O O . PRO A 1 84 ? -11.193 7.244 2.298 1.00 89.56 84 PRO A O 1
ATOM 618 N N . HIS A 1 85 ? -12.192 5.266 1.993 1.00 87.94 85 HIS A N 1
ATOM 619 C CA . HIS A 1 85 ? -13.060 5.438 3.166 1.00 87.94 85 HIS A CA 1
ATOM 620 C C . HIS A 1 85 ? -12.271 5.338 4.472 1.00 87.94 85 HIS A C 1
ATOM 622 O O . HIS A 1 85 ? -12.457 6.179 5.346 1.00 87.94 85 HIS A O 1
ATOM 628 N N . LEU A 1 86 ? -11.336 4.385 4.566 1.00 90.94 86 LEU A N 1
ATOM 629 C CA . LEU A 1 86 ? -10.402 4.300 5.688 1.00 90.94 86 LEU A CA 1
ATOM 630 C C . LEU A 1 86 ? -9.525 5.551 5.752 1.00 90.94 86 LEU A C 1
ATOM 632 O O . LEU A 1 86 ? -9.351 6.104 6.828 1.00 90.94 86 LEU A O 1
ATOM 636 N N . TYR A 1 87 ? -9.025 6.037 4.613 1.00 94.56 87 TYR A N 1
ATOM 637 C CA . TYR A 1 87 ? -8.265 7.287 4.571 1.00 94.56 87 TYR A CA 1
ATOM 638 C C . TYR A 1 87 ? -9.074 8.464 5.123 1.00 94.56 87 TYR A C 1
ATOM 640 O O . TYR A 1 87 ? -8.588 9.170 5.997 1.00 94.56 87 TYR A O 1
ATOM 648 N N . ASN A 1 88 ? -10.315 8.651 4.671 1.00 92.56 88 ASN A N 1
ATOM 649 C CA . ASN A 1 88 ? -11.171 9.737 5.151 1.00 92.56 88 ASN A CA 1
ATOM 650 C C . ASN A 1 88 ? -11.487 9.601 6.646 1.00 92.56 88 ASN A C 1
ATOM 652 O O . ASN A 1 88 ? -11.452 10.597 7.364 1.00 92.56 88 ASN A O 1
ATOM 656 N N . TYR A 1 89 ? -11.751 8.378 7.117 1.00 92.00 89 TYR A N 1
ATOM 657 C CA . TYR A 1 89 ? -11.934 8.092 8.538 1.00 92.00 89 TYR A CA 1
ATOM 658 C C . TYR A 1 89 ? -10.686 8.474 9.343 1.00 92.00 89 TYR A C 1
ATOM 660 O O . TYR A 1 89 ? -10.782 9.261 10.280 1.00 92.00 89 TYR A O 1
ATOM 668 N N . VAL A 1 90 ? -9.507 7.999 8.932 1.00 94.62 90 VAL A N 1
ATOM 669 C CA . VAL A 1 90 ? -8.225 8.328 9.570 1.00 94.62 90 VAL A CA 1
ATOM 670 C C . VAL A 1 90 ? -7.989 9.835 9.572 1.00 94.62 90 VAL A C 1
ATOM 672 O O . VAL A 1 90 ? -7.664 10.391 10.611 1.00 94.62 90 VAL A O 1
ATOM 675 N N . ARG A 1 91 ? -8.202 10.522 8.444 1.00 95.31 91 ARG A N 1
ATOM 676 C CA . ARG A 1 91 ? -8.044 11.980 8.348 1.00 95.31 91 ARG A CA 1
ATOM 677 C C . ARG A 1 91 ? -8.937 12.721 9.333 1.00 95.31 91 ARG A C 1
ATOM 679 O O . ARG A 1 91 ? -8.435 13.582 10.044 1.00 95.31 91 ARG A O 1
ATOM 686 N N . ALA A 1 92 ? -10.211 12.347 9.417 1.00 93.94 92 ALA A N 1
ATOM 687 C CA . ALA A 1 92 ? -11.141 12.948 10.366 1.00 93.94 92 ALA A CA 1
ATOM 688 C C . ALA A 1 92 ? -10.699 12.726 11.823 1.00 93.94 92 ALA A C 1
ATOM 690 O O . ALA A 1 92 ? -10.779 13.647 12.625 1.00 93.94 92 ALA A O 1
ATOM 691 N N . GLN A 1 93 ? -10.190 11.533 12.155 1.00 93.38 93 GLN A N 1
ATOM 692 C CA . GLN A 1 93 ? -9.676 11.226 13.496 1.00 93.38 93 GLN A CA 1
ATOM 693 C C . GLN A 1 93 ? -8.377 11.979 13.819 1.00 93.38 93 GLN A C 1
ATOM 695 O O . GLN A 1 93 ? -8.177 12.408 14.949 1.00 93.38 93 GLN A O 1
ATOM 700 N N . VAL A 1 94 ? -7.493 12.158 12.835 1.00 94.19 94 VAL A N 1
ATOM 701 C CA . VAL A 1 94 ? -6.220 12.877 12.999 1.00 94.19 94 VAL A CA 1
ATOM 702 C C . VAL A 1 94 ? -6.431 14.388 13.140 1.00 94.19 94 VAL A C 1
ATOM 704 O O . VAL A 1 94 ? -5.670 15.054 13.836 1.00 94.19 94 VAL A O 1
ATOM 707 N N . GLU A 1 95 ? -7.441 14.937 12.468 1.00 93.31 95 GLU A N 1
ATOM 708 C CA . GLU A 1 95 ? -7.803 16.358 12.539 1.00 93.31 95 GLU A CA 1
ATOM 709 C C . GLU A 1 95 ? -8.632 16.703 13.790 1.00 93.31 95 GLU A C 1
ATOM 711 O O . GLU A 1 95 ? -8.810 17.883 14.100 1.00 93.31 95 GLU A O 1
ATOM 716 N N . ASP A 1 96 ? -9.115 15.696 14.523 1.00 92.50 96 ASP A N 1
ATOM 717 C CA . ASP A 1 96 ? -9.857 15.886 15.764 1.00 92.50 96 ASP A CA 1
ATOM 718 C C . ASP A 1 96 ? -8.956 16.470 16.868 1.00 92.50 96 ASP A C 1
ATOM 720 O O . ASP A 1 96 ? -7.828 16.031 17.096 1.00 92.50 96 ASP A O 1
ATOM 724 N N . ALA A 1 97 ? -9.467 17.461 17.603 1.00 82.81 97 ALA A N 1
ATOM 725 C CA . ALA A 1 97 ? -8.718 18.129 18.667 1.00 82.81 97 ALA A CA 1
ATOM 726 C C . ALA A 1 97 ? -8.341 17.194 19.836 1.00 82.81 97 ALA A C 1
ATOM 728 O O . ALA A 1 97 ? -7.434 17.515 20.607 1.00 82.81 97 ALA A O 1
ATOM 729 N N . SER A 1 98 ? -9.030 16.059 19.976 1.00 90.12 98 SER A N 1
ATOM 730 C CA . SER A 1 98 ? -8.792 15.032 20.994 1.00 90.12 98 SER A CA 1
ATOM 731 C C . SER A 1 98 ? -7.825 13.927 20.553 1.00 90.12 98 SER A C 1
ATOM 733 O O . SER A 1 98 ? -7.595 12.988 21.320 1.00 90.12 98 SER A O 1
ATOM 735 N N . VAL A 1 99 ? -7.234 14.034 19.355 1.00 92.50 99 VAL A N 1
ATOM 736 C CA . VAL A 1 99 ? -6.307 13.024 18.833 1.00 92.50 99 VAL A CA 1
ATOM 737 C C . VAL A 1 99 ? -5.165 12.757 19.817 1.00 92.50 99 VAL A C 1
ATOM 739 O O . VAL A 1 99 ? -4.492 13.660 20.328 1.00 92.50 99 VAL A O 1
ATOM 742 N N . THR A 1 100 ? -4.944 11.474 20.086 1.00 93.69 100 THR A N 1
ATOM 743 C CA . THR A 1 100 ? -3.827 11.016 20.913 1.00 93.69 100 THR A CA 1
ATOM 744 C C . THR A 1 100 ? -2.601 10.780 20.047 1.00 93.69 100 THR A C 1
ATOM 746 O O . THR A 1 100 ? -2.702 10.621 18.833 1.00 93.69 100 THR A O 1
ATOM 749 N N . TYR A 1 101 ? -1.423 10.779 20.662 1.00 93.56 101 TYR A N 1
ATOM 750 C CA . TYR A 1 101 ? -0.178 10.597 19.931 1.00 93.56 101 TYR A CA 1
ATOM 751 C C . TYR A 1 101 ? 0.659 9.488 20.542 1.00 93.56 101 TYR A C 1
ATOM 753 O O . TYR A 1 101 ? 0.820 9.421 21.761 1.00 93.56 101 TYR A O 1
ATOM 761 N N . HIS A 1 102 ? 1.229 8.671 19.668 1.00 91.19 102 HIS A N 1
ATOM 762 C CA . HIS A 1 102 ? 2.297 7.746 19.981 1.00 91.19 102 HIS A CA 1
ATOM 763 C C . HIS A 1 102 ? 3.624 8.453 19.707 1.00 91.19 102 HIS A C 1
ATOM 765 O O . HIS A 1 102 ? 3.754 9.185 18.725 1.00 91.19 102 HIS A O 1
ATOM 771 N N . VAL A 1 103 ? 4.591 8.288 20.603 1.00 87.50 103 VAL A N 1
ATOM 772 C CA . VAL A 1 103 ? 5.927 8.863 20.443 1.00 87.50 103 VAL A CA 1
ATOM 773 C C . VAL A 1 103 ? 6.881 7.705 20.226 1.00 87.50 103 VAL A C 1
ATOM 775 O O . VAL A 1 103 ? 7.133 6.944 21.160 1.00 87.50 103 VAL A O 1
ATOM 778 N N . ASP A 1 104 ? 7.376 7.581 18.999 1.00 79.19 104 ASP A N 1
ATOM 779 C CA . ASP A 1 104 ? 8.478 6.683 18.674 1.00 79.19 104 ASP A CA 1
ATOM 780 C C . ASP A 1 104 ? 9.825 7.421 18.838 1.00 79.19 104 ASP A C 1
ATOM 782 O O . ASP A 1 104 ? 9.883 8.585 19.252 1.00 79.19 104 ASP A O 1
ATOM 786 N N . ALA A 1 105 ? 10.940 6.742 18.564 1.00 72.75 105 ALA A N 1
ATOM 787 C CA . ALA A 1 105 ? 12.277 7.315 18.732 1.00 72.75 105 ALA A CA 1
ATOM 788 C C . ALA A 1 105 ? 12.566 8.526 17.816 1.00 72.75 105 ALA A C 1
ATOM 790 O O . ALA A 1 105 ? 13.484 9.299 18.093 1.00 72.75 105 ALA A O 1
ATOM 791 N N . SER A 1 106 ? 11.811 8.681 16.729 1.00 68.56 106 SER A N 1
ATOM 792 C CA . SER A 1 106 ? 12.068 9.612 15.629 1.00 68.56 106 SER A CA 1
ATOM 793 C C . SER A 1 106 ? 10.951 10.647 15.439 1.00 68.56 106 SER A C 1
ATOM 795 O O . SER A 1 106 ? 11.239 11.776 15.039 1.00 68.56 106 SER A O 1
ATOM 797 N N . HIS A 1 107 ? 9.691 10.307 15.728 1.00 80.62 107 HIS A N 1
ATOM 798 C CA . HIS A 1 107 ? 8.519 11.114 15.399 1.00 80.62 107 HIS A CA 1
ATOM 799 C C . HIS A 1 107 ? 7.363 10.954 16.401 1.00 80.62 107 HIS A C 1
ATOM 801 O O . HIS A 1 107 ? 7.233 9.988 17.151 1.00 80.62 107 HIS A O 1
ATOM 807 N N . LYS A 1 108 ? 6.489 11.966 16.400 1.00 91.69 108 LYS A N 1
ATOM 808 C CA . LYS A 1 108 ? 5.216 11.974 17.122 1.00 91.69 108 LYS A CA 1
ATOM 809 C C . LYS A 1 108 ? 4.104 11.667 16.121 1.00 91.69 108 LYS A C 1
ATOM 811 O O . LYS A 1 108 ? 3.797 12.508 15.276 1.00 91.69 108 LYS A O 1
ATOM 816 N N . LEU A 1 109 ? 3.505 10.487 16.233 1.00 94.06 109 LEU A N 1
ATOM 817 C CA . LEU A 1 109 ? 2.515 9.974 15.290 1.00 94.06 109 LEU A CA 1
ATOM 818 C C . LEU A 1 109 ? 1.106 10.067 15.881 1.00 94.06 109 LEU A C 1
ATOM 820 O O . LEU A 1 109 ? 0.912 9.689 17.039 1.00 94.06 109 LEU A O 1
ATOM 824 N N . PRO A 1 110 ? 0.110 10.574 15.136 1.00 96.56 110 PR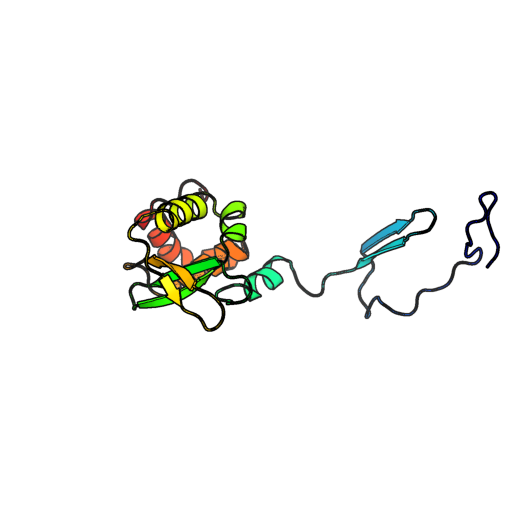O A N 1
ATOM 825 C CA . PRO A 1 110 ? -1.268 10.561 15.601 1.00 96.56 110 PRO A CA 1
ATOM 826 C C . PRO A 1 110 ? -1.788 9.121 15.661 1.00 96.56 110 PRO A C 1
ATOM 828 O O . PRO A 1 110 ? -1.457 8.290 14.813 1.00 96.56 110 PRO A O 1
ATOM 831 N N . VAL A 1 111 ? -2.608 8.833 16.666 1.00 96.12 111 VAL A N 1
ATOM 832 C CA . VAL A 1 111 ? -3.141 7.497 16.931 1.00 96.12 111 VAL A CA 1
ATOM 833 C C . VAL A 1 111 ? -4.634 7.470 16.659 1.00 96.12 111 VAL A C 1
ATOM 835 O O . VAL A 1 111 ? -5.405 8.220 17.257 1.00 96.12 111 VAL A O 1
ATOM 838 N N . VAL A 1 112 ? -5.043 6.534 15.812 1.00 95.00 112 VAL A N 1
ATOM 839 C CA . VAL A 1 112 ? -6.442 6.192 15.572 1.00 95.00 112 VAL A CA 1
ATOM 840 C C . VAL A 1 112 ? -6.787 4.957 16.399 1.00 95.00 112 VAL A C 1
ATOM 842 O O . VAL A 1 112 ? -6.221 3.882 16.196 1.00 95.00 112 VAL A O 1
ATOM 845 N N . SER A 1 113 ? -7.698 5.096 17.362 1.00 91.94 113 SER A N 1
ATOM 846 C CA . SER A 1 113 ? -8.086 3.973 18.220 1.00 91.94 113 SER A CA 1
ATOM 847 C C . SER A 1 113 ? -9.154 3.109 17.554 1.00 91.94 113 SER A C 1
ATOM 849 O O . SER A 1 113 ? -10.230 3.588 17.197 1.00 91.94 113 SER A O 1
ATOM 851 N N . LEU A 1 114 ? -8.867 1.815 17.436 1.00 89.44 114 LEU A N 1
ATOM 852 C CA . LEU A 1 114 ? -9.793 0.781 16.991 1.00 89.44 114 LEU A CA 1
ATOM 853 C C . LEU A 1 114 ? -10.065 -0.186 18.151 1.00 89.44 114 LEU A C 1
ATOM 855 O O . LEU A 1 114 ? -9.738 -1.370 18.095 1.00 89.44 114 LEU A O 1
ATOM 859 N N . SER A 1 115 ? -10.658 0.336 19.229 1.00 84.94 115 SER A N 1
ATOM 860 C CA . SER A 1 115 ? -10.748 -0.340 20.535 1.00 84.94 115 SER A CA 1
ATOM 861 C C . SER A 1 115 ? -11.524 -1.668 20.537 1.00 84.94 115 SER A C 1
ATOM 863 O O . SER A 1 115 ? -11.450 -2.417 21.503 1.00 84.94 115 SER A O 1
ATOM 865 N N . ASN A 1 116 ? -12.271 -1.970 19.472 1.00 86.12 116 ASN A N 1
ATOM 866 C CA . ASN A 1 116 ? -13.040 -3.212 19.330 1.00 86.12 116 ASN A CA 1
ATOM 867 C C . ASN A 1 116 ? -12.384 -4.217 18.368 1.00 86.12 116 ASN A C 1
ATOM 869 O O . ASN A 1 116 ? -13.008 -5.209 17.992 1.00 86.12 116 ASN A O 1
ATOM 873 N N . VAL A 1 117 ? -11.145 -3.962 17.936 1.00 87.81 117 VAL A N 1
ATOM 874 C CA . VAL A 1 117 ? -10.427 -4.786 16.958 1.00 87.81 117 VAL A CA 1
AT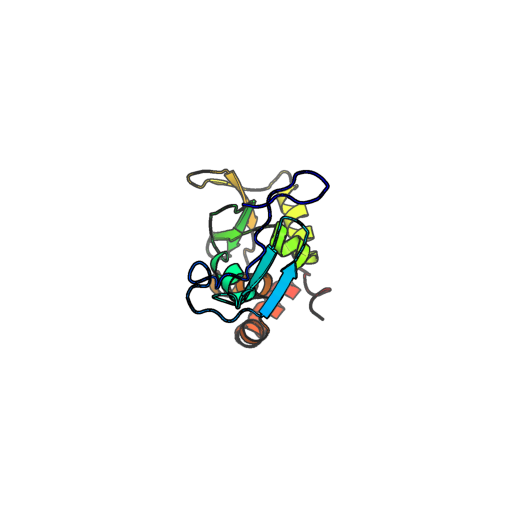OM 875 C C . VAL A 1 117 ? -9.172 -5.361 17.605 1.00 87.81 117 VAL A C 1
ATOM 877 O O . VAL A 1 117 ? -8.339 -4.620 18.123 1.00 87.81 117 VAL A O 1
ATOM 880 N N . ARG A 1 118 ? -9.038 -6.692 17.576 1.00 90.06 118 ARG A N 1
ATOM 881 C CA . ARG A 1 118 ? -7.828 -7.399 18.033 1.00 90.06 118 ARG A CA 1
ATOM 882 C C . ARG A 1 118 ? -6.653 -7.115 17.102 1.00 90.06 118 ARG A C 1
ATOM 884 O O . ARG A 1 118 ? -6.867 -6.930 15.900 1.00 90.06 118 ARG A O 1
ATOM 891 N N . MET A 1 119 ? -5.429 -7.142 17.625 1.00 90.88 119 MET A N 1
ATOM 892 C CA . MET A 1 119 ? -4.235 -6.811 16.839 1.00 90.88 119 MET A CA 1
ATOM 893 C C . MET A 1 119 ? -4.070 -7.710 15.603 1.00 90.88 119 MET A C 1
ATOM 895 O O . MET A 1 119 ? -3.801 -7.210 14.514 1.00 90.88 119 MET A O 1
ATOM 899 N N . GLU A 1 120 ? -4.314 -9.017 15.731 1.00 89.44 120 GLU A N 1
ATOM 900 C CA . GLU A 1 120 ? -4.219 -9.960 14.603 1.00 89.44 120 GLU A CA 1
ATOM 901 C C . GLU A 1 120 ? -5.171 -9.609 13.448 1.00 89.44 120 GLU A C 1
ATOM 903 O O . GLU A 1 120 ? -4.780 -9.620 12.285 1.00 89.44 120 GLU A O 1
ATOM 908 N N . VAL A 1 121 ? -6.399 -9.193 13.771 1.00 88.12 121 VAL A N 1
ATOM 909 C CA . VAL A 1 121 ? -7.402 -8.804 12.771 1.00 88.12 121 VAL A CA 1
ATOM 910 C C . VAL A 1 121 ? -6.982 -7.520 12.066 1.00 88.12 121 VAL A C 1
ATOM 912 O O . VAL A 1 121 ? -7.162 -7.378 10.857 1.00 88.12 121 VAL A O 1
ATOM 915 N N . LEU A 1 122 ? -6.428 -6.577 12.826 1.00 88.94 122 LEU A N 1
ATOM 916 C CA . LEU A 1 122 ? -5.947 -5.314 12.293 1.00 88.94 122 LEU A CA 1
ATOM 917 C C . LEU A 1 122 ? -4.722 -5.507 11.385 1.00 88.94 122 LEU A C 1
ATOM 919 O O . LEU A 1 122 ? -4.654 -4.882 10.326 1.00 88.94 122 LEU A O 1
ATOM 923 N N . LEU A 1 123 ? -3.791 -6.385 11.768 1.00 91.38 123 LEU A N 1
ATOM 924 C CA . LEU A 1 123 ? -2.635 -6.763 10.953 1.00 91.38 123 LEU A CA 1
ATOM 925 C C . LEU A 1 123 ? -3.069 -7.386 9.630 1.00 91.38 123 LEU A C 1
ATOM 927 O O . LEU A 1 123 ? -2.633 -6.917 8.580 1.00 91.38 123 LEU A O 1
ATOM 931 N N . ASP A 1 124 ? -3.964 -8.373 9.667 1.00 88.81 124 ASP A N 1
ATOM 932 C CA . ASP A 1 124 ? -4.490 -9.004 8.455 1.00 88.81 124 ASP A CA 1
ATOM 933 C C . ASP A 1 124 ? -5.192 -7.975 7.558 1.00 88.81 124 ASP A C 1
ATOM 935 O O . ASP A 1 124 ? -4.976 -7.937 6.343 1.00 88.81 124 ASP A O 1
ATOM 939 N N . PHE A 1 125 ? -6.004 -7.095 8.156 1.00 88.25 125 PHE A N 1
ATOM 940 C CA . PHE A 1 125 ? -6.730 -6.062 7.422 1.00 88.25 125 PHE A CA 1
ATOM 941 C C . PHE A 1 125 ? -5.769 -5.101 6.720 1.00 88.25 125 PHE A C 1
ATOM 943 O O . PHE A 1 125 ? -5.928 -4.823 5.530 1.00 88.25 125 PHE A O 1
ATOM 950 N N . LEU A 1 126 ? -4.738 -4.625 7.421 1.00 91.62 126 LEU A N 1
ATOM 951 C CA . LEU A 1 126 ? -3.726 -3.765 6.817 1.00 91.62 126 LEU A CA 1
ATOM 952 C C . LEU A 1 126 ? -2.877 -4.514 5.793 1.00 91.62 126 LEU A C 1
ATOM 954 O O . LEU A 1 126 ? -2.572 -3.943 4.750 1.00 91.62 126 LEU A O 1
ATOM 958 N N . HIS A 1 127 ? -2.571 -5.791 6.011 1.00 91.88 127 HIS A N 1
ATOM 959 C CA . HIS A 1 127 ? -1.897 -6.607 5.009 1.00 91.88 127 HIS A CA 1
ATOM 960 C C . HIS A 1 127 ? -2.700 -6.653 3.706 1.00 91.88 127 HIS A C 1
ATOM 962 O O . HIS A 1 127 ? -2.149 -6.397 2.633 1.00 91.88 127 HIS A O 1
ATOM 968 N N . TYR A 1 128 ? -4.016 -6.868 3.779 1.00 90.56 128 TYR A N 1
ATOM 969 C CA . TYR A 1 128 ? -4.879 -6.775 2.602 1.00 90.56 128 TYR A CA 1
ATOM 970 C C . TYR A 1 128 ? -4.885 -5.369 1.989 1.00 90.56 128 TYR A C 1
ATOM 972 O O . TYR A 1 128 ? -4.701 -5.230 0.784 1.00 90.56 128 TYR A O 1
ATOM 980 N N . VAL A 1 129 ? -5.036 -4.311 2.788 1.00 91.31 129 VAL A N 1
ATOM 981 C CA . VAL A 1 129 ? -5.054 -2.932 2.267 1.00 91.31 129 VAL A CA 1
ATOM 982 C C . VAL A 1 129 ? -3.745 -2.568 1.554 1.00 91.31 129 VAL A C 1
ATOM 984 O O . VAL A 1 129 ? -3.774 -1.836 0.564 1.00 91.31 129 VAL A O 1
ATOM 987 N N . TYR A 1 130 ? -2.601 -3.076 2.011 1.00 94.62 130 TYR A N 1
ATOM 988 C CA . TYR A 1 130 ? -1.295 -2.804 1.401 1.00 94.62 130 TYR A CA 1
ATOM 989 C C . TYR A 1 130 ? -1.078 -3.613 0.126 1.00 94.62 130 TYR A C 1
ATOM 991 O O . TYR A 1 130 ? -0.547 -3.091 -0.852 1.00 94.62 130 TYR A O 1
ATOM 999 N N . THR A 1 131 ? -1.479 -4.881 0.134 1.00 93.19 131 THR A N 1
ATOM 1000 C CA . THR A 1 131 ? -1.143 -5.830 -0.936 1.00 93.19 131 THR A CA 1
ATOM 1001 C C . THR A 1 131 ? -2.229 -5.961 -1.999 1.00 93.19 131 THR A C 1
ATOM 1003 O O . THR A 1 131 ? -1.923 -6.348 -3.125 1.00 93.19 131 THR A O 1
ATOM 1006 N N . LEU A 1 132 ? -3.480 -5.647 -1.648 1.00 90.31 132 LEU A N 1
ATOM 1007 C CA . LEU A 1 132 ? -4.693 -5.994 -2.394 1.00 90.31 132 LEU A CA 1
ATOM 1008 C C . LEU A 1 132 ? -4.768 -7.492 -2.751 1.00 90.31 132 LEU A C 1
ATOM 1010 O O . LEU A 1 132 ? -5.407 -7.871 -3.732 1.00 90.31 132 LEU A O 1
ATOM 1014 N N . ASP A 1 133 ? -4.113 -8.351 -1.960 1.00 86.69 133 ASP A N 1
ATOM 1015 C CA . ASP A 1 133 ? -4.107 -9.796 -2.175 1.00 86.69 133 ASP A CA 1
ATOM 1016 C C . ASP A 1 133 ? -5.417 -10.427 -1.685 1.00 86.69 133 ASP A C 1
ATOM 1018 O O . ASP A 1 133 ? -5.689 -10.546 -0.488 1.00 86.69 133 ASP A O 1
ATOM 1022 N N . THR A 1 134 ? -6.235 -10.878 -2.633 1.00 78.94 134 THR A N 1
ATOM 1023 C CA . THR A 1 134 ? -7.524 -11.524 -2.368 1.00 78.94 134 THR A CA 1
ATOM 1024 C C . THR A 1 134 ? -7.399 -12.840 -1.604 1.00 78.94 134 THR A C 1
ATOM 1026 O O . THR A 1 134 ? -8.346 -13.229 -0.922 1.00 78.94 134 THR A O 1
ATOM 1029 N N . ASN A 1 135 ? -6.254 -13.528 -1.682 1.00 76.31 135 ASN A N 1
ATOM 1030 C CA . ASN A 1 135 ? -6.043 -14.759 -0.918 1.00 76.31 135 ASN A CA 1
ATOM 1031 C C . ASN A 1 135 ? -5.875 -14.452 0.572 1.00 76.31 135 ASN A C 1
ATOM 1033 O O . ASN A 1 135 ? -6.467 -15.139 1.404 1.00 76.31 135 ASN A O 1
ATOM 1037 N N . ALA A 1 136 ? -5.144 -13.380 0.902 1.00 70.19 136 ALA A N 1
ATOM 1038 C CA . ALA A 1 136 ? -5.057 -12.882 2.272 1.00 70.19 136 ALA A CA 1
ATOM 1039 C C . ALA A 1 136 ? -6.448 -12.487 2.801 1.00 70.19 136 ALA A C 1
ATOM 1041 O O . ALA A 1 136 ? -6.793 -12.807 3.935 1.00 70.19 136 ALA A O 1
ATOM 1042 N N . ALA A 1 137 ? -7.295 -11.886 1.956 1.00 70.31 137 ALA A N 1
ATOM 1043 C CA . ALA A 1 137 ? -8.657 -11.532 2.350 1.00 70.31 137 ALA A CA 1
ATOM 1044 C C . ALA A 1 137 ? -9.593 -12.717 2.580 1.00 70.31 137 ALA A C 1
ATOM 1046 O O . ALA A 1 137 ? -10.401 -12.686 3.509 1.00 70.31 137 ALA A O 1
ATOM 1047 N N . ALA A 1 138 ? -9.481 -13.771 1.774 1.00 67.38 138 ALA A N 1
ATOM 1048 C CA . ALA A 1 138 ? -10.307 -14.963 1.929 1.00 67.38 138 ALA A CA 1
ATOM 1049 C C . ALA A 1 138 ? -10.058 -15.677 3.269 1.00 67.38 138 ALA A C 1
ATOM 1051 O O . ALA A 1 138 ? -10.998 -16.205 3.864 1.00 67.38 138 ALA A O 1
ATOM 1052 N N . MET A 1 139 ? -8.816 -15.656 3.764 1.00 67.00 139 MET A N 1
ATOM 1053 C CA . MET A 1 139 ? -8.439 -16.299 5.028 1.00 67.00 139 MET A CA 1
ATOM 1054 C C . MET A 1 139 ? -9.000 -15.580 6.266 1.00 67.00 139 MET A C 1
ATOM 1056 O O . MET A 1 139 ? -9.282 -16.239 7.266 1.00 67.00 139 MET A O 1
ATOM 1060 N N . SER A 1 140 ? -9.240 -14.266 6.178 1.00 70.88 140 SER A N 1
ATOM 1061 C CA . SER A 1 140 ? -9.636 -13.413 7.315 1.00 70.88 140 SER A CA 1
ATOM 1062 C C . SER A 1 140 ? -11.006 -12.737 7.120 1.00 70.88 140 SER A C 1
ATOM 1064 O O . SER A 1 140 ? -11.355 -11.779 7.815 1.00 70.88 140 SER A O 1
ATOM 1066 N N . LEU A 1 141 ? -11.821 -13.262 6.194 1.00 70.62 141 LEU A N 1
ATOM 1067 C CA . LEU A 1 141 ? -13.085 -12.676 5.723 1.00 70.62 141 LEU A CA 1
ATOM 1068 C C . LEU A 1 141 ? -14.080 -12.282 6.840 1.00 70.62 141 LEU A C 1
ATOM 1070 O O . LEU A 1 141 ? -14.602 -11.166 6.789 1.00 70.62 141 LEU A O 1
ATOM 1074 N N . PRO A 1 142 ? -14.349 -13.121 7.868 1.00 71.31 142 PRO A N 1
ATOM 1075 C CA . PRO A 1 142 ? -15.284 -12.758 8.939 1.00 71.31 142 PRO A CA 1
ATOM 1076 C C . PRO A 1 142 ? -14.778 -11.578 9.774 1.00 71.31 142 PRO A C 1
ATOM 1078 O O . PRO A 1 142 ? -15.544 -10.703 10.173 1.00 71.31 142 PRO A O 1
ATOM 1081 N N . SER A 1 143 ? -13.469 -11.537 10.014 1.00 68.19 143 SER A N 1
ATOM 1082 C CA . SER A 1 143 ? -12.818 -10.474 10.770 1.00 68.19 143 SER A CA 1
ATOM 1083 C C . SER A 1 143 ? -12.752 -9.171 9.968 1.00 68.19 143 SER A C 1
ATOM 1085 O O . SER A 1 143 ? -12.913 -8.093 10.535 1.00 68.19 143 SER A O 1
ATOM 1087 N N . PHE A 1 144 ? -12.614 -9.259 8.643 1.00 74.75 144 PHE A N 1
ATOM 1088 C CA . PHE A 1 144 ? -12.661 -8.103 7.743 1.00 74.75 144 PHE A CA 1
ATOM 1089 C C . PHE A 1 144 ? -14.052 -7.492 7.659 1.00 74.75 144 PHE A C 1
ATOM 1091 O O . PHE A 1 144 ? -14.182 -6.275 7.780 1.00 74.75 144 PHE A O 1
ATOM 1098 N N . ALA A 1 145 ? -15.088 -8.321 7.507 1.00 72.38 145 ALA A N 1
ATOM 1099 C CA . ALA A 1 145 ? -16.472 -7.856 7.517 1.00 72.38 145 ALA A CA 1
ATOM 1100 C C . ALA A 1 145 ? -16.784 -7.102 8.818 1.00 72.38 145 ALA A C 1
ATOM 1102 O O . ALA A 1 145 ? -17.321 -5.999 8.764 1.00 72.38 145 ALA A O 1
ATOM 1103 N N . ALA A 1 146 ? -16.334 -7.623 9.966 1.00 71.12 146 ALA A N 1
ATOM 1104 C CA . ALA A 1 146 ? -16.505 -6.955 11.252 1.00 71.12 146 ALA A CA 1
ATOM 1105 C C . ALA A 1 146 ? -15.838 -5.567 11.293 1.00 71.12 146 ALA A C 1
ATOM 1107 O O . ALA A 1 146 ? -16.478 -4.607 11.710 1.00 71.12 146 ALA A O 1
ATOM 1108 N N . VAL A 1 147 ? -14.590 -5.417 10.829 1.00 77.06 147 VAL A N 1
ATOM 1109 C CA . VAL A 1 147 ? -13.913 -4.102 10.792 1.00 77.06 147 VAL A CA 1
ATOM 1110 C C . VAL A 1 147 ? -14.618 -3.139 9.834 1.00 77.06 147 VAL A C 1
ATOM 1112 O O . VAL A 1 147 ? -14.833 -1.972 10.167 1.00 77.06 147 VAL A O 1
ATOM 1115 N N . LEU A 1 148 ? -15.010 -3.620 8.654 1.00 80.00 148 LEU A N 1
ATOM 1116 C CA . LEU A 1 148 ? -15.695 -2.798 7.660 1.00 80.00 148 LEU A CA 1
ATOM 1117 C C . LEU A 1 148 ? -17.076 -2.336 8.139 1.00 80.00 148 LEU A C 1
ATOM 1119 O O . LEU A 1 148 ? -17.458 -1.198 7.866 1.00 80.00 148 LEU A O 1
ATOM 1123 N N . GLU A 1 149 ? -17.811 -3.184 8.855 1.00 77.88 149 GLU A N 1
ATOM 1124 C CA . GLU A 1 149 ? -19.115 -2.845 9.427 1.00 77.88 149 GLU A CA 1
ATOM 1125 C C . GLU A 1 149 ? -18.982 -1.909 10.630 1.00 77.88 149 GLU A C 1
ATOM 1127 O O . GLU A 1 149 ? -19.613 -0.851 10.640 1.00 77.88 149 GLU A O 1
ATOM 1132 N N . LEU A 1 150 ? -18.128 -2.255 11.602 1.00 73.81 150 LEU A N 1
ATOM 1133 C CA . LEU A 1 150 ? -17.948 -1.505 12.853 1.00 73.81 150 LEU A CA 1
ATOM 1134 C C . LEU A 1 150 ? -17.526 -0.053 12.620 1.00 73.81 150 LEU A C 1
ATOM 1136 O O . LEU A 1 150 ? -17.919 0.827 13.382 1.00 73.81 150 LEU A O 1
ATOM 1140 N N . TYR A 1 151 ? -16.737 0.193 11.574 1.00 71.88 151 TYR A N 1
ATOM 1141 C CA . TYR A 1 151 ? -16.213 1.521 11.250 1.00 71.88 151 TYR A CA 1
ATOM 1142 C C . TYR A 1 151 ? -16.822 2.110 9.970 1.00 71.88 151 TYR A C 1
ATOM 1144 O O . TYR A 1 151 ? -16.344 3.128 9.471 1.00 71.88 151 TYR A O 1
ATOM 1152 N N . HIS A 1 152 ? -17.884 1.490 9.440 1.00 76.62 152 HIS A N 1
ATOM 1153 C CA . HIS A 1 152 ? -18.611 1.937 8.246 1.00 76.62 152 HIS A CA 1
ATOM 1154 C C . HIS A 1 152 ? -17.714 2.163 7.008 1.00 76.62 152 HIS A C 1
ATOM 1156 O O . HIS A 1 152 ? -17.888 3.115 6.245 1.00 76.62 152 HIS A O 1
ATOM 1162 N N . LEU A 1 153 ? -16.751 1.265 6.788 1.00 75.06 153 LEU A N 1
ATOM 1163 C CA . LEU A 1 153 ? -15.740 1.345 5.725 1.00 75.06 153 LEU A CA 1
ATOM 1164 C C . LEU A 1 153 ? -16.111 0.556 4.451 1.00 75.06 153 LEU A C 1
ATOM 1166 O O . LEU A 1 153 ? -15.366 0.585 3.470 1.00 75.06 153 LEU A O 1
ATOM 1170 N N . GLY A 1 154 ? -17.244 -0.157 4.445 1.00 62.44 154 GLY A N 1
ATOM 1171 C CA . GLY A 1 154 ? -17.591 -1.159 3.424 1.00 62.44 154 GLY A CA 1
ATOM 1172 C C . GLY A 1 154 ? -17.903 -0.649 2.008 1.00 62.44 154 GLY A C 1
ATOM 1173 O O . GLY A 1 154 ? -17.810 -1.423 1.060 1.00 62.44 154 GLY A O 1
ATOM 1174 N N . ALA A 1 155 ? -18.212 0.635 1.811 1.00 55.41 155 ALA A N 1
ATOM 1175 C CA . ALA A 1 155 ? -18.738 1.141 0.532 1.00 55.41 155 ALA A CA 1
ATOM 1176 C C . ALA A 1 155 ? -17.750 1.112 -0.663 1.00 55.41 155 ALA A C 1
ATOM 1178 O O . ALA A 1 155 ? -18.154 1.397 -1.787 1.00 55.41 155 ALA A O 1
ATOM 1179 N N . LYS A 1 156 ? -16.471 0.755 -0.451 1.00 47.09 156 LYS A N 1
ATOM 1180 C CA . LYS A 1 156 ? -15.470 0.556 -1.523 1.00 47.09 156 LYS A CA 1
ATOM 1181 C C . LYS A 1 156 ? -15.077 -0.894 -1.806 1.00 47.09 156 LYS A C 1
ATOM 1183 O O . LYS A 1 156 ? -14.302 -1.110 -2.733 1.00 47.09 156 LYS A O 1
ATOM 1188 N N . PHE A 1 157 ? -15.531 -1.843 -0.994 1.00 49.00 157 PHE A N 1
ATOM 1189 C CA . PHE A 1 157 ? -15.090 -3.242 -1.055 1.00 49.00 157 PHE A CA 1
ATOM 1190 C C . PHE A 1 157 ? -16.213 -4.212 -1.466 1.00 49.00 157 PHE A C 1
ATOM 1192 O O . PHE A 1 157 ? -16.008 -5.422 -1.410 1.00 49.00 157 PHE A O 1
ATOM 1199 N N . GLN A 1 158 ? -17.378 -3.680 -1.864 1.00 41.97 158 GLN A N 1
ATOM 1200 C CA . GLN A 1 158 ? -18.459 -4.402 -2.545 1.00 41.97 158 GLN A CA 1
ATOM 1201 C C . GLN A 1 158 ? -18.376 -4.208 -4.058 1.00 41.97 158 GLN A C 1
ATOM 1203 O O . GLN A 1 158 ? -18.008 -3.088 -4.482 1.00 41.97 158 GLN A O 1
#

Secondary structure (DSSP, 8-state):
--B-TTS-B---S-----SSSTTPPEEEEEE-SS-EEEEEPPSS-HHHHHHTTTT--TT--EEEEETTS-EEEE-HHHHHHH-HHHHHHHHHHHHSTT-EEEE-SS-EEEEEEETTS-HHHHHHHHHHHHH--HHHHHHTHHHHHHHHHHTT-GGG--